Protein AF-A0A8S0VD12-F1 (afdb_monomer_lite)

Radius of gyration: 14.93 Å; chains: 1; bounding box: 36×29×42 Å

Sequence (128 aa):
MVEEIIVASEDTTTQIVRKLVGGTNNRQTISIVGIGGLGKTTIAKKIYNHSNVWNHFDKLSWCVVSQNYLKRKLLIDILSFVSDLKRDEISEMKNKELVEHLYRTLIGRRYLIVMDDLWDIHGWDDLK

InterPro domains:
  IPR002182 NB-ARC [PF00931] (10-127)
  IPR027417 P-loop containing nucleoside triphosphate hydrolase [G3DSA:3.40.50.300] (2-128)
  IPR027417 P-loop containing nucleoside triphosphate hydrolase [SSF52540] (4-127)

Foldseek 3Di:
DEAEDEQDDPVSLVVVLCCLQVDDPDDYHYHYDDDPPSCSVVSVVSNLPDPSNVVRFPFEFEAEADPPGDLLVRLLRRLCRQDPDDSVVSNPDDPVRSVVSNCVSPPPTGYYYHYHPDPDCVNVVVVD

Structure (mmCIF, N/CA/C/O backbone):
data_AF-A0A8S0VD12-F1
#
_entry.id   AF-A0A8S0VD12-F1
#
loop_
_atom_site.group_PDB
_atom_site.id
_atom_site.type_symbol
_atom_site.label_atom_id
_atom_site.label_alt_id
_atom_site.label_comp_id
_atom_site.label_asym_id
_atom_site.label_entity_id
_atom_site.label_seq_id
_atom_site.pdbx_PDB_ins_code
_atom_site.Cartn_x
_atom_site.Cartn_y
_atom_site.Cartn_z
_atom_site.occupancy
_atom_site.B_iso_or_equiv
_atom_site.auth_seq_id
_atom_site.auth_comp_id
_atom_site.auth_asym_id
_atom_site.auth_atom_id
_atom_site.pdbx_PDB_model_num
ATOM 1 N N . MET A 1 1 ? -4.368 -16.903 -6.283 1.00 48.62 1 MET A N 1
ATOM 2 C CA . MET A 1 1 ? -3.406 -17.191 -7.363 1.00 48.62 1 MET A CA 1
ATOM 3 C C . MET A 1 1 ? -2.465 -16.001 -7.436 1.00 48.62 1 MET A C 1
ATOM 5 O O . MET A 1 1 ? -2.968 -14.887 -7.507 1.00 48.62 1 MET A O 1
ATOM 9 N N . VAL A 1 2 ? -1.161 -16.215 -7.272 1.00 58.75 2 VAL A N 1
ATOM 10 C CA . VAL A 1 2 ? -0.143 -15.161 -7.416 1.00 58.75 2 VAL A CA 1
ATOM 11 C C . VAL A 1 2 ? 0.387 -15.271 -8.839 1.00 58.75 2 VAL A C 1
ATOM 13 O O . VAL A 1 2 ? 0.765 -16.366 -9.246 1.00 58.75 2 VAL A O 1
ATOM 16 N N . GLU A 1 3 ? 0.363 -14.180 -9.597 1.00 61.03 3 GLU A N 1
ATOM 17 C CA . GLU A 1 3 ? 0.995 -14.131 -10.917 1.00 61.03 3 GLU A CA 1
ATOM 18 C C . GLU A 1 3 ? 2.339 -13.411 -10.815 1.00 61.03 3 GLU A C 1
ATOM 20 O O . GLU A 1 3 ? 2.405 -12.272 -10.351 1.00 61.03 3 GLU A O 1
ATOM 25 N N . GLU A 1 4 ? 3.407 -14.071 -11.255 1.00 66.69 4 GLU A N 1
ATOM 26 C CA . GLU A 1 4 ? 4.746 -13.488 -11.321 1.00 66.69 4 GLU A CA 1
ATOM 27 C C . GLU A 1 4 ? 4.981 -12.850 -12.690 1.00 66.69 4 GLU A C 1
ATOM 29 O O . GLU A 1 4 ? 4.724 -13.457 -13.731 1.00 66.69 4 GLU A O 1
ATOM 34 N N . ILE A 1 5 ? 5.478 -11.614 -12.694 1.00 66.25 5 ILE A N 1
ATOM 35 C CA . ILE A 1 5 ? 5.828 -10.885 -13.911 1.00 66.25 5 ILE A CA 1
ATOM 36 C C . ILE A 1 5 ? 7.286 -10.445 -13.823 1.00 66.25 5 ILE A C 1
ATOM 38 O O . ILE A 1 5 ?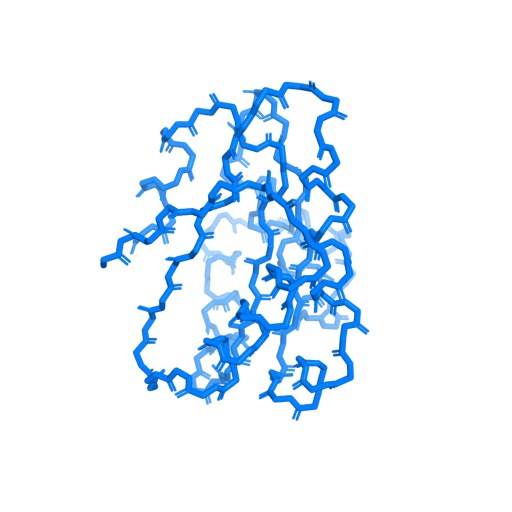 7.698 -9.754 -12.887 1.00 66.25 5 ILE A O 1
ATOM 42 N N . ILE A 1 6 ? 8.054 -10.835 -14.838 1.00 65.31 6 ILE A N 1
ATOM 43 C CA . ILE A 1 6 ? 9.456 -10.457 -15.008 1.00 65.31 6 ILE A CA 1
ATOM 44 C C . ILE A 1 6 ? 9.511 -9.126 -15.765 1.00 65.31 6 ILE A C 1
ATOM 46 O O . ILE A 1 6 ? 8.883 -8.955 -16.810 1.00 65.31 6 ILE A O 1
ATOM 50 N N . VAL A 1 7 ? 10.254 -8.165 -15.218 1.00 59.72 7 VAL A N 1
ATOM 51 C CA . VAL A 1 7 ? 10.410 -6.814 -15.777 1.00 59.72 7 VAL A CA 1
ATOM 52 C C . VAL A 1 7 ? 11.175 -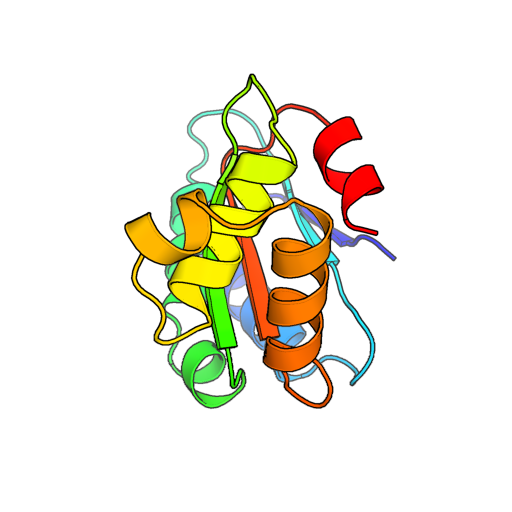6.857 -17.102 1.00 59.72 7 VAL A C 1
ATOM 54 O O . VAL A 1 7 ? 12.363 -7.171 -17.094 1.00 59.72 7 VAL A O 1
ATOM 57 N N . ALA A 1 8 ? 10.518 -6.519 -18.222 1.00 55.28 8 ALA A N 1
ATOM 58 C CA . ALA A 1 8 ? 11.166 -6.558 -19.539 1.00 55.28 8 ALA A CA 1
ATOM 59 C C . ALA A 1 8 ? 10.882 -5.384 -20.508 1.00 55.28 8 ALA A C 1
ATOM 61 O O . ALA A 1 8 ? 11.687 -5.202 -21.415 1.00 55.28 8 ALA A O 1
ATOM 62 N N . SER A 1 9 ? 9.818 -4.568 -20.387 1.00 60.22 9 SER A N 1
ATOM 63 C CA . SER A 1 9 ? 9.569 -3.459 -21.347 1.00 60.22 9 SER A CA 1
ATOM 64 C C . SER A 1 9 ? 8.460 -2.476 -20.910 1.00 60.22 9 SER A C 1
ATOM 66 O O . SER A 1 9 ? 7.721 -2.730 -19.960 1.00 60.22 9 SER A O 1
ATOM 68 N N . GLU A 1 10 ? 8.293 -1.361 -21.635 1.00 64.88 10 GLU A N 1
ATOM 69 C CA . GLU A 1 10 ? 7.123 -0.463 -21.572 1.00 64.88 10 GLU A CA 1
ATOM 70 C C . GLU A 1 10 ? 5.800 -1.211 -21.826 1.00 64.88 10 GLU A C 1
ATOM 72 O O . GLU A 1 10 ? 4.793 -0.947 -21.165 1.00 64.88 10 GLU A O 1
ATOM 77 N N . ASP A 1 11 ? 5.839 -2.243 -22.671 1.00 78.50 11 ASP A N 1
ATOM 78 C CA . ASP A 1 11 ? 4.726 -3.167 -22.916 1.00 78.50 11 ASP A CA 1
ATOM 79 C C . ASP A 1 11 ? 4.238 -3.867 -21.627 1.00 78.50 11 ASP A C 1
ATOM 81 O O . ASP A 1 11 ? 3.038 -4.046 -21.411 1.00 78.50 11 ASP A O 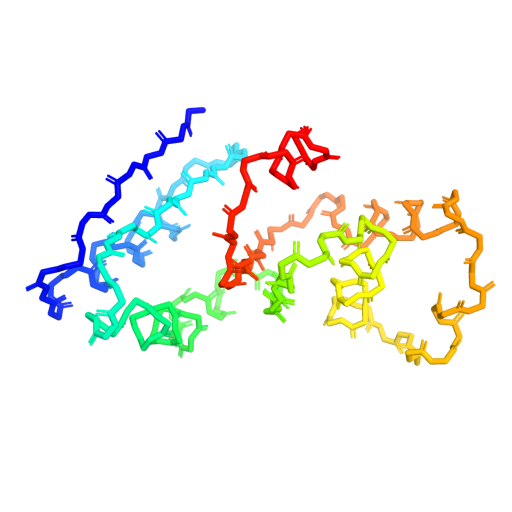1
ATOM 85 N N . THR A 1 12 ? 5.146 -4.145 -20.682 1.00 80.88 12 THR A N 1
ATOM 86 C CA . THR A 1 12 ? 4.818 -4.759 -19.385 1.00 80.88 12 THR A CA 1
ATOM 87 C C . THR A 1 12 ? 3.892 -3.871 -18.544 1.00 80.88 12 THR A C 1
ATOM 89 O O . THR A 1 12 ? 2.983 -4.378 -17.887 1.00 80.88 12 THR A O 1
ATOM 92 N N . THR A 1 13 ? 4.067 -2.544 -18.592 1.00 86.19 13 THR A N 1
ATOM 93 C CA . THR A 1 13 ? 3.211 -1.595 -17.850 1.00 86.19 13 THR A CA 1
ATOM 94 C C . THR A 1 13 ? 1.771 -1.685 -18.344 1.00 86.19 13 THR A C 1
ATOM 96 O O . THR A 1 13 ? 0.845 -1.856 -17.551 1.00 86.19 13 THR A O 1
ATOM 99 N N . THR A 1 14 ? 1.586 -1.633 -19.664 1.00 87.94 14 THR A N 1
ATOM 100 C CA . THR A 1 14 ? 0.268 -1.686 -20.305 1.00 87.94 14 THR A CA 1
ATOM 101 C C . THR A 1 14 ? -0.442 -3.006 -20.021 1.00 87.94 14 THR A C 1
ATOM 103 O O . THR A 1 14 ? -1.636 -3.012 -19.716 1.00 87.94 14 THR A O 1
ATOM 106 N N . GLN A 1 15 ? 0.281 -4.127 -20.071 1.00 88.56 15 GLN A N 1
ATOM 107 C CA . GLN A 1 15 ? -0.283 -5.436 -19.742 1.00 88.56 15 GLN A CA 1
ATOM 108 C C . GLN A 1 15 ? -0.758 -5.508 -18.285 1.00 88.56 15 GLN A C 1
ATOM 110 O O . GLN A 1 15 ? -1.872 -5.971 -18.033 1.00 88.56 15 GLN A O 1
ATOM 115 N N . ILE A 1 16 ? 0.037 -5.011 -17.330 1.00 90.38 16 ILE A N 1
ATOM 116 C CA . ILE A 1 16 ? -0.350 -5.016 -15.913 1.00 90.38 16 ILE A CA 1
ATOM 117 C C . ILE A 1 16 ? -1.560 -4.111 -15.674 1.00 90.38 16 ILE A C 1
ATOM 119 O O . ILE A 1 16 ? -2.506 -4.532 -15.014 1.00 90.38 16 ILE A O 1
ATOM 123 N N . VAL A 1 17 ? -1.587 -2.908 -16.255 1.00 92.69 17 VAL A N 1
ATOM 124 C CA . VAL A 1 17 ? -2.741 -2.000 -16.139 1.00 92.69 17 VAL A CA 1
ATOM 125 C C . VAL A 1 17 ? -4.009 -2.655 -16.688 1.00 92.69 17 VAL A C 1
ATOM 127 O O . VAL A 1 17 ? -5.046 -2.622 -16.030 1.00 92.69 17 VAL A O 1
ATOM 130 N N . ARG A 1 18 ? -3.934 -3.312 -17.853 1.00 91.12 18 ARG A N 1
ATOM 131 C CA . ARG A 1 18 ? -5.073 -4.051 -18.422 1.00 91.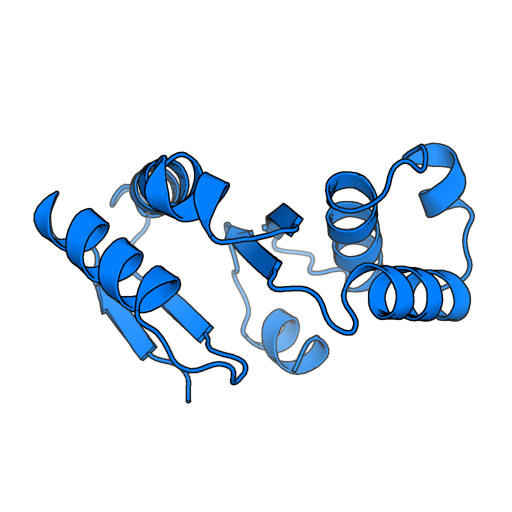12 18 ARG A CA 1
ATOM 132 C C . ARG A 1 18 ? -5.547 -5.174 -17.505 1.00 91.12 18 ARG A C 1
ATOM 134 O O . ARG A 1 18 ? -6.751 -5.336 -17.354 1.00 91.12 18 ARG A O 1
ATOM 141 N N . LYS A 1 19 ? -4.633 -5.915 -16.872 1.00 89.25 19 LYS A N 1
ATOM 142 C CA . LYS A 1 19 ? -4.990 -6.957 -15.896 1.00 89.25 19 LYS A CA 1
ATOM 143 C C . LYS A 1 19 ? -5.648 -6.377 -14.643 1.00 89.25 19 LYS A C 1
ATOM 145 O O . LYS A 1 19 ? -6.660 -6.905 -14.205 1.00 89.25 19 LYS A O 1
ATOM 150 N N . LEU A 1 20 ? -5.115 -5.284 -14.096 1.00 90.62 20 LEU A N 1
ATOM 151 C CA . LEU A 1 20 ? -5.659 -4.636 -12.898 1.00 90.62 20 LEU A CA 1
ATOM 152 C C . LEU A 1 20 ? -7.059 -4.053 -13.137 1.00 90.62 20 LEU A C 1
ATOM 154 O O . LEU A 1 20 ? -7.936 -4.179 -12.285 1.00 90.62 20 LEU A O 1
ATOM 158 N N . VAL A 1 21 ? -7.269 -3.421 -14.293 1.00 91.38 21 VAL A N 1
ATOM 159 C CA . VAL A 1 21 ? -8.529 -2.736 -14.622 1.00 91.38 21 VAL A CA 1
ATOM 160 C C . VAL A 1 21 ? -9.566 -3.697 -15.213 1.00 91.38 21 VAL A C 1
ATOM 162 O O . VAL A 1 21 ? -10.744 -3.616 -14.882 1.00 91.38 21 VAL A O 1
ATOM 165 N N . GLY A 1 22 ? -9.141 -4.645 -16.049 1.00 86.00 22 GLY A N 1
ATOM 166 C CA . GLY A 1 22 ? -10.008 -5.651 -16.674 1.00 86.00 22 GLY A CA 1
ATOM 167 C C . GLY A 1 22 ? -10.185 -6.939 -15.864 1.00 86.00 22 GLY A C 1
ATOM 168 O O . GLY A 1 22 ? -10.851 -7.862 -16.329 1.00 86.00 22 GLY A O 1
ATOM 169 N N . GLY A 1 23 ? -9.558 -7.036 -14.690 1.00 76.25 23 GLY A N 1
ATOM 170 C CA . GLY A 1 23 ? -9.581 -8.219 -13.836 1.00 76.25 23 GLY A CA 1
ATOM 171 C C . GLY A 1 23 ? -10.947 -8.511 -13.207 1.00 76.25 23 GLY A C 1
ATOM 172 O O . GLY A 1 23 ? -11.880 -7.710 -13.236 1.00 76.25 23 GLY A O 1
ATOM 173 N N . THR A 1 24 ? -11.061 -9.691 -12.595 1.00 77.25 24 THR A N 1
ATOM 174 C CA . THR A 1 24 ? -12.274 -10.126 -11.887 1.00 77.25 24 THR A CA 1
ATOM 175 C C . THR A 1 24 ? -12.547 -9.269 -10.646 1.00 77.25 24 THR A C 1
ATOM 177 O O . THR A 1 24 ? -11.632 -8.661 -10.100 1.00 77.25 24 THR A O 1
ATOM 180 N N . ASN A 1 25 ? -13.767 -9.318 -10.106 1.00 77.88 25 ASN A N 1
ATOM 181 C CA . ASN A 1 25 ? -14.098 -8.681 -8.819 1.00 77.88 25 ASN A CA 1
ATOM 182 C C . ASN A 1 25 ? -13.485 -9.385 -7.589 1.00 77.88 25 ASN A C 1
ATOM 184 O O . ASN A 1 25 ? -13.670 -8.929 -6.465 1.00 77.88 25 ASN A O 1
ATOM 188 N N . ASN A 1 26 ? -12.764 -10.491 -7.788 1.00 81.38 26 ASN A N 1
ATOM 189 C CA . ASN A 1 26 ? -12.083 -11.216 -6.720 1.00 81.38 26 ASN A CA 1
ATOM 190 C C . ASN A 1 26 ? -10.720 -10.588 -6.398 1.00 81.38 26 ASN A C 1
ATOM 192 O O . ASN A 1 26 ? -10.120 -9.908 -7.229 1.00 81.38 26 ASN A O 1
ATOM 196 N N . ARG A 1 27 ? -10.190 -10.878 -5.202 1.00 84.12 27 ARG A N 1
ATOM 197 C CA . ARG A 1 27 ? -8.841 -10.454 -4.801 1.00 84.12 27 ARG A CA 1
ATOM 198 C C . ARG A 1 27 ? -7.787 -11.045 -5.745 1.00 84.12 27 ARG A C 1
ATOM 200 O O . ARG A 1 27 ? -7.711 -12.264 -5.901 1.00 84.12 27 ARG A O 1
ATOM 207 N N . GLN A 1 28 ? -6.952 -10.186 -6.324 1.00 87.19 28 GLN A N 1
ATOM 208 C CA . GLN A 1 28 ? -5.852 -10.558 -7.219 1.00 87.19 28 GLN A CA 1
ATOM 209 C C . GLN A 1 28 ? -4.509 -10.071 -6.666 1.00 87.19 28 GLN A C 1
ATOM 211 O O . GLN A 1 28 ? -4.445 -9.084 -5.934 1.00 87.19 28 GLN A O 1
ATOM 216 N N . THR A 1 29 ? -3.431 -10.773 -7.015 1.00 87.12 29 THR A N 1
ATOM 217 C CA . THR A 1 29 ? -2.064 -10.432 -6.607 1.00 87.12 29 THR A CA 1
ATOM 218 C C . THR A 1 29 ? -1.132 -10.563 -7.797 1.00 87.12 29 THR A C 1
ATOM 220 O O . THR A 1 29 ? -1.106 -11.608 -8.447 1.00 87.12 29 THR A O 1
ATOM 223 N N . ILE A 1 30 ? -0.352 -9.511 -8.040 1.00 88.56 30 ILE A N 1
ATOM 224 C CA . ILE A 1 30 ? 0.668 -9.456 -9.083 1.00 88.56 30 ILE A CA 1
ATOM 225 C C . ILE A 1 30 ? 2.009 -9.181 -8.408 1.00 88.56 30 ILE A C 1
ATOM 227 O O . ILE A 1 30 ? 2.154 -8.174 -7.715 1.00 88.56 30 ILE A O 1
ATOM 231 N N . SER A 1 31 ? 2.978 -10.061 -8.632 1.00 88.00 31 SER A N 1
ATOM 232 C CA . SER A 1 31 ? 4.336 -9.930 -8.113 1.00 88.00 31 SER A CA 1
ATOM 233 C C . SER A 1 31 ? 5.270 -9.443 -9.216 1.00 88.00 31 SER A C 1
ATOM 235 O O . SER A 1 31 ? 5.371 -10.071 -10.270 1.00 88.00 31 SER A O 1
ATOM 237 N N . ILE A 1 32 ? 5.976 -8.337 -8.971 1.00 87.25 32 ILE A N 1
ATOM 238 C CA . ILE A 1 32 ? 7.017 -7.817 -9.868 1.00 87.25 32 ILE A CA 1
ATOM 239 C C . ILE A 1 32 ? 8.372 -8.239 -9.304 1.00 87.25 32 ILE A C 1
ATOM 241 O O . ILE A 1 32 ? 8.842 -7.679 -8.314 1.00 87.25 32 ILE A O 1
ATOM 245 N N . VAL A 1 33 ? 9.002 -9.226 -9.938 1.00 83.88 33 VAL A N 1
ATOM 246 C CA . VAL A 1 33 ? 10.238 -9.856 -9.451 1.00 83.88 33 VAL A CA 1
ATOM 247 C C . VAL A 1 33 ? 11.397 -9.636 -10.419 1.00 83.88 33 VAL A C 1
ATOM 249 O O . VAL A 1 33 ? 11.214 -9.443 -11.621 1.00 83.88 33 VAL A O 1
ATOM 252 N N . GLY A 1 34 ? 12.618 -9.619 -9.886 1.00 82.31 34 GLY A N 1
ATOM 253 C CA . GLY A 1 34 ? 13.830 -9.426 -10.678 1.00 82.31 34 GLY A CA 1
ATOM 254 C C . GLY A 1 34 ? 15.010 -8.928 -9.850 1.00 82.31 34 GLY A C 1
ATOM 255 O O . GLY A 1 34 ? 14.855 -8.494 -8.708 1.00 82.31 34 GLY A O 1
ATOM 256 N N . ILE A 1 35 ? 16.193 -8.943 -10.455 1.00 83.50 35 ILE A N 1
ATOM 257 C CA . ILE A 1 35 ? 17.454 -8.511 -9.841 1.00 83.50 35 ILE A CA 1
ATOM 258 C C . ILE A 1 35 ? 17.384 -7.024 -9.431 1.00 83.50 35 ILE A C 1
ATOM 260 O O . ILE A 1 35 ? 16.581 -6.234 -9.950 1.00 83.50 35 ILE A O 1
ATOM 264 N N . GLY A 1 36 ? 18.186 -6.637 -8.436 1.00 82.81 36 GLY A N 1
ATOM 265 C CA . GLY A 1 36 ? 18.388 -5.235 -8.066 1.00 82.81 36 GLY A CA 1
ATOM 266 C C . GLY A 1 36 ? 18.796 -4.381 -9.275 1.00 82.81 36 GLY A C 1
ATOM 267 O O . GLY A 1 36 ? 19.489 -4.851 -10.170 1.00 82.81 36 GLY A O 1
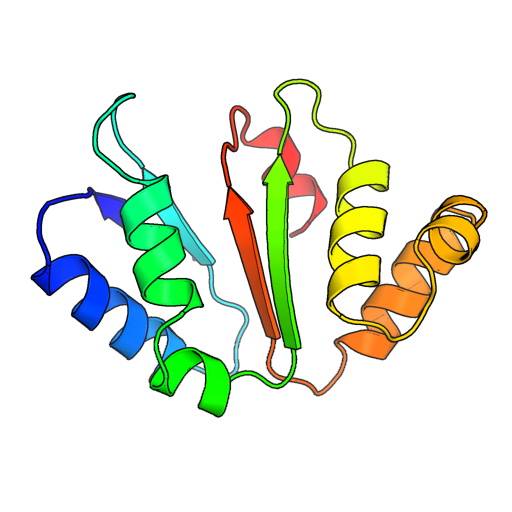ATOM 268 N N . GLY A 1 37 ? 18.324 -3.135 -9.335 1.00 82.56 37 GLY A N 1
ATOM 269 C CA . GLY A 1 37 ? 18.662 -2.207 -10.424 1.00 82.56 37 GLY A CA 1
ATOM 270 C C . GLY A 1 37 ? 17.835 -2.333 -11.713 1.00 82.56 37 GLY A C 1
ATOM 271 O O . GLY A 1 37 ? 17.914 -1.445 -12.550 1.00 82.56 37 GLY A O 1
ATOM 272 N N . LEU A 1 38 ? 16.964 -3.341 -11.861 1.00 84.69 38 LEU A N 1
ATOM 273 C CA . LEU A 1 38 ? 16.123 -3.518 -13.065 1.00 84.69 38 LEU A CA 1
ATOM 274 C C . LEU A 1 38 ? 14.927 -2.550 -13.187 1.00 84.69 38 LEU A C 1
ATOM 276 O O . LEU A 1 38 ? 14.089 -2.703 -14.069 1.00 84.69 38 LEU A O 1
ATOM 280 N N . GLY A 1 39 ? 14.789 -1.573 -12.288 1.00 87.06 39 GLY A N 1
ATOM 281 C CA . GLY A 1 39 ? 13.700 -0.592 -12.366 1.00 87.06 39 GLY A CA 1
ATOM 282 C C . GLY A 1 39 ? 12.310 -1.124 -11.982 1.00 87.06 39 GLY A C 1
ATOM 283 O O . GLY A 1 39 ? 11.308 -0.550 -12.400 1.00 87.06 39 GLY A O 1
ATOM 284 N N . LYS A 1 40 ? 12.218 -2.179 -11.159 1.00 90.12 40 LYS A N 1
ATOM 285 C CA . LYS A 1 40 ? 10.941 -2.734 -10.651 1.00 90.12 40 LYS A CA 1
ATOM 286 C C . LYS A 1 40 ? 10.046 -1.662 -10.022 1.00 90.12 40 LYS A C 1
ATOM 288 O O . LYS A 1 40 ? 8.916 -1.460 -10.457 1.00 90.12 40 LYS A O 1
ATOM 293 N N . THR A 1 41 ? 10.602 -0.909 -9.073 1.00 90.19 41 THR A N 1
ATOM 294 C CA . THR A 1 41 ? 9.941 0.232 -8.429 1.00 90.19 41 THR A CA 1
ATOM 295 C C . THR A 1 41 ? 9.522 1.292 -9.449 1.00 90.19 41 THR A C 1
ATOM 297 O O . THR A 1 41 ? 8.454 1.884 -9.324 1.00 90.19 41 THR A O 1
ATOM 300 N N . THR A 1 42 ? 10.312 1.513 -10.505 1.00 91.44 42 THR A N 1
ATOM 301 C CA . THR A 1 42 ? 9.968 2.451 -11.585 1.00 91.44 42 THR A CA 1
ATOM 302 C C . THR A 1 42 ? 8.727 1.996 -12.347 1.00 91.44 42 THR A C 1
ATOM 304 O O . THR A 1 42 ? 7.832 2.804 -12.585 1.00 91.44 42 THR A O 1
ATOM 307 N N . ILE A 1 43 ? 8.630 0.712 -12.699 1.00 91.06 43 ILE A N 1
ATOM 308 C CA . ILE A 1 43 ? 7.442 0.159 -13.366 1.00 91.06 43 ILE A CA 1
ATOM 309 C C . ILE A 1 43 ? 6.229 0.202 -12.442 1.00 91.06 43 ILE A C 1
ATOM 311 O O . ILE A 1 43 ? 5.173 0.675 -12.854 1.00 91.06 43 ILE A O 1
ATOM 315 N N . ALA A 1 44 ? 6.383 -0.206 -11.181 1.00 92.62 44 ALA A N 1
ATOM 316 C CA . ALA A 1 44 ? 5.308 -0.124 -10.199 1.00 92.62 44 ALA A CA 1
ATOM 317 C C . ALA A 1 44 ? 4.789 1.321 -10.055 1.00 92.62 44 ALA A C 1
ATOM 319 O O . ALA A 1 44 ? 3.579 1.536 -10.081 1.00 92.62 44 ALA A O 1
ATOM 320 N N . LYS A 1 45 ? 5.677 2.328 -10.025 1.00 94.06 45 LYS A N 1
ATOM 321 C CA . LYS A 1 45 ? 5.295 3.753 -10.005 1.00 94.06 45 LYS A CA 1
ATOM 322 C C . LYS A 1 45 ? 4.550 4.178 -11.270 1.00 94.06 45 LYS A C 1
ATOM 324 O O . LYS A 1 45 ? 3.580 4.924 -11.172 1.00 94.06 45 LYS A O 1
ATOM 329 N N . LYS A 1 46 ? 4.975 3.715 -12.452 1.00 93.50 46 LYS A N 1
ATOM 330 C CA . LYS A 1 46 ? 4.266 3.986 -13.716 1.00 93.50 46 LYS A CA 1
ATOM 331 C C . LYS A 1 46 ? 2.847 3.411 -13.701 1.00 93.50 46 LYS A C 1
ATOM 333 O O . LYS A 1 46 ? 1.922 4.100 -14.112 1.00 93.50 46 LYS A O 1
ATOM 338 N N . ILE A 1 47 ? 2.671 2.189 -13.196 1.00 94.00 47 ILE A N 1
ATOM 339 C CA . ILE A 1 47 ? 1.358 1.537 -13.060 1.00 94.00 47 ILE A CA 1
ATOM 340 C C . ILE A 1 47 ? 0.487 2.295 -12.057 1.00 94.00 47 ILE A C 1
ATOM 342 O O . ILE A 1 47 ? -0.645 2.644 -12.375 1.00 94.00 47 ILE A O 1
ATOM 346 N N . TYR A 1 48 ? 1.024 2.582 -10.869 1.00 94.50 48 TYR A N 1
ATOM 347 C CA . TYR A 1 48 ? 0.303 3.276 -9.802 1.00 94.50 48 TYR A CA 1
ATOM 348 C C . TYR A 1 48 ? -0.197 4.653 -10.244 1.00 94.50 48 TYR A C 1
ATOM 350 O O . TYR A 1 48 ? -1.316 5.027 -9.925 1.00 94.50 48 TYR A O 1
ATOM 358 N N . ASN A 1 49 ? 0.600 5.391 -11.021 1.00 94.69 49 ASN A N 1
ATOM 359 C CA . ASN A 1 49 ? 0.240 6.717 -11.531 1.00 94.69 49 ASN A CA 1
ATOM 360 C C . ASN A 1 49 ? -0.545 6.687 -12.852 1.00 94.69 49 ASN A C 1
ATOM 362 O O . ASN A 1 49 ? -0.831 7.741 -13.419 1.00 94.69 49 ASN A O 1
ATOM 366 N N . HIS A 1 50 ? -0.893 5.509 -13.374 1.00 95.31 50 HIS A N 1
ATOM 367 C CA . HIS A 1 50 ? -1.632 5.412 -14.625 1.00 95.31 50 HIS A CA 1
ATOM 368 C C . HIS A 1 50 ? -3.079 5.893 -14.430 1.00 95.31 50 HIS A C 1
ATOM 370 O O . HIS A 1 50 ? -3.770 5.449 -13.516 1.00 95.31 50 HIS A O 1
ATOM 376 N N . SER A 1 51 ? -3.582 6.742 -15.331 1.00 95.12 51 SER A N 1
ATOM 377 C CA . SER A 1 51 ? -4.934 7.325 -15.241 1.00 95.12 51 SER A CA 1
ATOM 378 C C . SER A 1 51 ? -6.037 6.270 -15.103 1.00 95.12 51 SER A C 1
ATOM 380 O O . SER A 1 51 ? -6.872 6.357 -14.213 1.00 95.12 51 SER A O 1
ATOM 382 N N . ASN A 1 52 ? -6.000 5.220 -15.929 1.00 95.25 52 ASN A N 1
ATOM 383 C CA . ASN A 1 52 ? -6.939 4.096 -15.826 1.00 95.25 52 ASN A CA 1
ATOM 384 C C . ASN A 1 52 ? -6.921 3.395 -14.459 1.00 95.25 52 ASN A C 1
ATOM 386 O O . ASN A 1 52 ? -7.948 2.874 -14.049 1.00 95.25 52 ASN A O 1
ATOM 390 N N . VAL A 1 53 ? -5.782 3.367 -13.760 1.00 95.44 53 VAL A N 1
ATOM 391 C CA . VAL A 1 53 ? -5.698 2.792 -12.411 1.00 95.44 53 VAL A CA 1
ATOM 392 C C . VAL A 1 53 ? -6.375 3.735 -11.416 1.00 95.44 53 VAL A C 1
ATOM 394 O O . VAL A 1 53 ? -7.281 3.313 -10.704 1.00 95.44 53 VAL A O 1
ATOM 397 N N . TRP A 1 54 ? -6.037 5.024 -11.436 1.00 94.75 54 TRP A N 1
ATOM 398 C CA . TRP A 1 54 ? -6.678 6.028 -10.575 1.00 94.75 54 TRP A CA 1
ATOM 399 C C . TRP A 1 54 ? -8.193 6.139 -10.769 1.00 94.75 54 TRP A C 1
ATOM 401 O O . TRP A 1 54 ? -8.917 6.332 -9.802 1.00 94.75 54 TRP A O 1
ATOM 411 N N . ASN A 1 55 ? -8.678 5.982 -12.000 1.00 95.25 55 ASN A N 1
ATOM 412 C CA . ASN A 1 55 ? -10.108 6.057 -12.305 1.00 95.25 55 ASN A CA 1
ATOM 413 C C . ASN A 1 55 ? -10.878 4.780 -11.941 1.00 95.25 55 ASN A C 1
ATOM 415 O O . ASN A 1 55 ? -12.104 4.809 -11.885 1.00 95.25 55 ASN A O 1
ATOM 419 N N . HIS A 1 56 ? -10.186 3.653 -11.760 1.00 94.50 56 HIS A N 1
ATOM 420 C CA . HIS A 1 56 ? -10.822 2.355 -11.524 1.00 94.50 56 HIS A CA 1
ATOM 421 C C . HIS A 1 56 ? -10.896 1.988 -10.044 1.00 94.50 56 HIS A C 1
ATOM 423 O O . HIS A 1 56 ? -11.847 1.332 -9.630 1.00 94.50 56 HIS A O 1
ATOM 429 N N . PHE A 1 57 ? -9.895 2.368 -9.248 1.00 93.75 57 PHE A N 1
ATOM 430 C CA . PHE A 1 57 ? -9.806 2.007 -7.833 1.00 93.75 57 PHE A CA 1
ATOM 431 C C . PHE A 1 57 ? -10.293 3.149 -6.930 1.00 93.75 57 PHE A C 1
ATOM 433 O O . PHE A 1 57 ? -9.813 4.272 -7.032 1.00 93.75 57 PHE A O 1
ATOM 440 N N . ASP A 1 58 ? -11.180 2.841 -5.981 1.00 94.00 58 ASP A N 1
ATOM 441 C CA . ASP A 1 58 ? -11.693 3.797 -4.989 1.00 94.00 58 ASP A CA 1
ATOM 442 C C . ASP A 1 58 ? -10.625 4.196 -3.962 1.00 94.00 58 ASP A C 1
ATOM 444 O O . ASP A 1 58 ? -10.676 5.275 -3.368 1.00 94.00 58 ASP A O 1
ATOM 448 N N . LYS A 1 59 ? -9.690 3.277 -3.684 1.00 93.94 59 LYS A N 1
ATOM 449 C CA . LYS A 1 59 ? -8.616 3.443 -2.701 1.00 93.94 59 LYS A CA 1
ATOM 450 C C . LYS A 1 59 ? -7.299 2.925 -3.260 1.00 93.94 59 LYS A C 1
ATOM 452 O O . LYS A 1 59 ? -7.220 1.792 -3.731 1.00 93.94 59 LYS A O 1
ATOM 457 N N . LEU A 1 60 ? -6.259 3.744 -3.167 1.00 93.25 60 LEU A N 1
ATOM 458 C CA . LEU A 1 60 ? -4.908 3.398 -3.586 1.00 93.25 60 LEU A CA 1
ATOM 459 C C . LEU A 1 60 ? -3.948 3.643 -2.423 1.00 93.25 60 LEU A C 1
ATOM 461 O O . LEU A 1 60 ? -4.059 4.648 -1.725 1.00 93.25 60 LEU A O 1
ATOM 465 N N . SER A 1 61 ? -3.014 2.721 -2.213 1.00 92.50 61 SER A N 1
ATOM 466 C CA . SER A 1 61 ? -1.968 2.858 -1.202 1.00 92.50 61 SER A CA 1
ATOM 467 C C . SER A 1 61 ? -0.631 2.395 -1.751 1.00 92.50 61 SER A C 1
ATOM 469 O O . SER A 1 61 ? -0.556 1.350 -2.400 1.00 92.50 61 SER A O 1
ATOM 471 N N . TRP A 1 62 ? 0.427 3.140 -1.440 1.00 92.06 62 TRP A N 1
ATOM 472 C CA . TRP A 1 62 ? 1.805 2.746 -1.710 1.00 92.06 62 TRP A CA 1
ATOM 473 C C . TRP A 1 62 ? 2.564 2.596 -0.397 1.00 92.06 62 TRP A C 1
ATOM 475 O O . TRP A 1 62 ? 2.767 3.565 0.330 1.00 92.06 62 TRP A O 1
ATOM 485 N N . CYS A 1 63 ? 3.028 1.386 -0.112 1.00 87.56 63 CYS A N 1
ATOM 486 C CA . CYS A 1 63 ? 3.740 1.058 1.113 1.00 87.56 63 CYS A CA 1
ATOM 487 C C . CYS A 1 63 ? 5.133 0.540 0.770 1.00 87.56 63 CYS A C 1
ATOM 489 O O . CYS A 1 63 ? 5.271 -0.356 -0.057 1.00 87.56 63 CYS A O 1
ATOM 491 N N . VAL A 1 64 ? 6.161 1.080 1.422 1.00 84.56 64 VAL A N 1
ATOM 492 C CA . VAL A 1 64 ? 7.530 0.561 1.313 1.00 84.56 64 VAL A CA 1
ATOM 493 C C . VAL A 1 64 ? 7.763 -0.389 2.478 1.00 84.56 64 VAL A C 1
ATOM 495 O O . VAL A 1 64 ? 7.682 0.010 3.642 1.00 84.56 64 VAL A O 1
ATOM 498 N N . VAL A 1 65 ? 8.036 -1.649 2.170 1.00 79.00 65 VAL A N 1
ATOM 499 C CA . VAL A 1 65 ? 8.262 -2.686 3.167 1.00 79.00 65 VAL A CA 1
ATOM 500 C C . VAL A 1 65 ? 9.748 -2.727 3.490 1.00 79.00 65 VAL A C 1
ATOM 502 O O . VAL A 1 65 ? 10.574 -3.067 2.662 1.00 79.00 65 VAL A O 1
ATOM 505 N N . SER A 1 66 ? 10.121 -2.349 4.711 1.00 69.38 66 SER A N 1
ATOM 506 C CA . SER A 1 66 ? 11.508 -2.507 5.155 1.00 69.38 66 SER A CA 1
ATOM 507 C C . SER A 1 66 ? 11.839 -3.978 5.416 1.00 69.38 66 SER A C 1
ATOM 509 O O . SER A 1 66 ? 10.966 -4.722 5.855 1.00 69.38 66 SER A O 1
ATOM 511 N N . GLN A 1 67 ? 13.115 -4.359 5.268 1.00 63.62 67 GLN A N 1
ATOM 512 C CA . GLN A 1 67 ? 13.644 -5.695 5.614 1.00 63.62 67 GLN A CA 1
ATOM 513 C C . GLN A 1 67 ? 13.193 -6.188 6.998 1.00 63.62 67 GLN A C 1
ATOM 515 O O . GLN A 1 67 ? 12.853 -7.354 7.170 1.00 63.62 67 GLN A O 1
ATOM 520 N N . ASN A 1 68 ? 13.106 -5.278 7.971 1.00 62.22 68 ASN A N 1
ATOM 521 C CA . ASN A 1 68 ? 12.413 -5.530 9.229 1.00 62.22 68 ASN A CA 1
ATOM 522 C C . ASN A 1 68 ? 10.905 -5.392 8.987 1.00 62.22 68 ASN A C 1
ATOM 524 O O . ASN A 1 68 ? 10.328 -4.326 9.235 1.00 62.22 68 ASN A O 1
ATOM 528 N N . TYR A 1 69 ? 10.284 -6.436 8.434 1.00 64.94 69 TYR A N 1
ATOM 529 C CA . TYR A 1 69 ? 8.841 -6.462 8.224 1.00 64.94 69 TYR A CA 1
ATOM 530 C C . TYR A 1 69 ? 8.132 -6.324 9.574 1.00 64.94 69 TYR A C 1
ATOM 532 O O . TYR A 1 69 ? 8.279 -7.153 10.469 1.00 64.94 69 TYR A O 1
ATOM 540 N N . LEU A 1 70 ? 7.348 -5.258 9.722 1.00 74.00 70 LEU A N 1
ATOM 541 C CA . LEU A 1 70 ? 6.514 -5.034 10.895 1.00 74.00 70 LEU A CA 1
ATOM 542 C C . LEU A 1 70 ? 5.071 -4.886 10.428 1.00 74.00 70 LEU A C 1
ATOM 544 O O . LEU A 1 70 ? 4.669 -3.810 9.986 1.00 74.00 70 LEU A O 1
ATOM 548 N N . LYS A 1 71 ? 4.278 -5.954 10.580 1.00 78.75 71 LYS A N 1
ATOM 549 C CA . LYS A 1 71 ? 2.841 -5.998 10.249 1.00 78.75 71 LYS A CA 1
ATOM 550 C C . LYS A 1 71 ? 2.091 -4.748 10.716 1.00 78.75 71 LYS A C 1
ATOM 552 O O . LYS A 1 71 ? 1.332 -4.155 9.959 1.00 78.75 71 LYS A O 1
ATOM 557 N N . ARG A 1 72 ? 2.358 -4.294 11.947 1.00 85.62 72 ARG A N 1
ATOM 558 C CA . ARG A 1 72 ? 1.763 -3.066 12.501 1.00 85.62 72 ARG A CA 1
ATOM 559 C C . ARG A 1 72 ? 2.107 -1.827 11.673 1.00 85.62 72 ARG A C 1
ATOM 561 O O . ARG A 1 72 ? 1.213 -1.046 11.379 1.00 85.62 72 ARG A O 1
ATOM 568 N N . LYS A 1 73 ? 3.375 -1.648 11.298 1.00 84.50 73 LYS A N 1
ATOM 569 C CA . LYS A 1 73 ? 3.811 -0.503 10.491 1.00 84.50 73 LYS A CA 1
ATOM 570 C C . LYS A 1 73 ? 3.111 -0.501 9.136 1.00 84.50 73 LYS A C 1
ATOM 572 O O . LYS A 1 73 ? 2.618 0.537 8.724 1.00 84.50 73 LYS A O 1
ATOM 577 N N . LEU A 1 74 ? 2.987 -1.667 8.504 1.00 85.56 74 LEU A N 1
ATOM 578 C CA . LEU A 1 74 ? 2.273 -1.785 7.239 1.00 85.56 74 LEU A CA 1
ATOM 579 C C . LEU A 1 74 ? 0.782 -1.444 7.377 1.00 85.56 74 LEU A C 1
ATOM 581 O O . LEU A 1 74 ? 0.255 -0.708 6.553 1.00 85.56 74 LEU A O 1
ATOM 585 N N . LEU A 1 75 ? 0.110 -1.923 8.429 1.00 88.12 75 LEU A N 1
ATOM 586 C CA . LEU A 1 75 ? -1.286 -1.559 8.699 1.00 88.12 75 LEU A CA 1
ATOM 587 C C . LEU A 1 75 ? -1.456 -0.044 8.889 1.00 88.12 75 LEU A C 1
ATOM 589 O O . LEU A 1 75 ? -2.402 0.525 8.351 1.00 88.12 75 LEU A O 1
ATOM 593 N N . ILE A 1 76 ? -0.534 0.600 9.613 1.00 89.75 76 ILE A N 1
ATOM 594 C CA . ILE A 1 76 ? -0.515 2.058 9.798 1.00 89.75 76 ILE A CA 1
ATOM 595 C C . ILE A 1 76 ? -0.308 2.761 8.454 1.00 89.75 76 ILE A C 1
ATOM 597 O O . ILE A 1 76 ? -1.067 3.669 8.125 1.00 89.75 76 ILE A O 1
ATOM 601 N N . ASP A 1 77 ? 0.685 2.337 7.671 1.00 88.31 77 ASP A N 1
ATOM 602 C CA . ASP A 1 77 ? 1.016 2.967 6.395 1.00 88.31 77 ASP A CA 1
ATOM 603 C C . ASP A 1 77 ? -0.154 2.837 5.404 1.00 88.31 77 ASP A C 1
ATOM 605 O O . ASP A 1 77 ? -0.566 3.843 4.830 1.00 88.31 77 ASP A O 1
ATOM 609 N N . ILE A 1 78 ? -0.775 1.655 5.283 1.00 90.38 78 ILE A N 1
ATOM 610 C CA . ILE A 1 78 ? -1.967 1.469 4.441 1.00 90.38 78 ILE A CA 1
ATOM 611 C C . ILE A 1 78 ? -3.105 2.365 4.928 1.00 90.38 78 ILE A C 1
ATOM 613 O O . ILE A 1 78 ? -3.652 3.139 4.143 1.00 90.38 78 ILE A O 1
ATOM 617 N N . LEU A 1 79 ? -3.467 2.284 6.215 1.00 90.88 79 LEU A N 1
ATOM 618 C CA . LEU A 1 79 ? -4.598 3.037 6.756 1.00 90.88 79 LEU A CA 1
ATOM 619 C C . LEU A 1 79 ? -4.394 4.551 6.605 1.00 90.88 79 LEU A C 1
ATOM 621 O O . LEU A 1 79 ? -5.348 5.255 6.286 1.00 90.88 79 LEU A O 1
ATOM 625 N N . SER A 1 80 ? -3.159 5.038 6.746 1.00 90.06 80 SER A N 1
ATOM 626 C CA . SER A 1 80 ? -2.818 6.454 6.561 1.00 90.06 80 SER A CA 1
ATOM 627 C C . SER A 1 80 ? -2.974 6.944 5.121 1.00 90.06 80 SER A C 1
ATOM 629 O O . SER A 1 80 ? -3.225 8.123 4.907 1.00 90.06 80 SER A O 1
ATOM 631 N N . PHE A 1 81 ? -2.859 6.048 4.136 1.00 87.50 81 PHE A N 1
ATOM 632 C CA . PHE A 1 81 ? -3.086 6.371 2.727 1.00 87.50 81 PHE A CA 1
ATOM 633 C C . PHE A 1 81 ? -4.561 6.285 2.330 1.00 87.50 81 PHE A C 1
ATOM 635 O O . PHE A 1 81 ? -5.016 7.044 1.477 1.00 87.50 81 PHE A O 1
ATOM 642 N N . VAL A 1 82 ? -5.312 5.340 2.907 1.00 87.88 82 VAL A N 1
ATOM 643 C CA . VAL A 1 82 ? -6.690 5.059 2.469 1.00 87.88 82 VAL A CA 1
ATOM 644 C C . VAL A 1 82 ? -7.770 5.764 3.295 1.00 87.88 82 VAL A C 1
ATOM 646 O O . VAL A 1 82 ? -8.924 5.814 2.854 1.00 87.88 82 VAL A O 1
ATOM 649 N N . SER A 1 83 ? -7.434 6.298 4.470 1.00 88.31 83 SER A N 1
ATOM 650 C CA . SER A 1 83 ? -8.359 7.018 5.356 1.00 88.31 83 SER A CA 1
ATOM 651 C C . SER A 1 83 ? -7.982 8.492 5.503 1.00 88.31 83 SER A C 1
ATOM 653 O O . SER A 1 83 ? -6.851 8.876 5.234 1.00 88.31 83 SER A O 1
ATOM 655 N N . ASP A 1 84 ? -8.930 9.302 5.974 1.00 87.31 84 ASP A N 1
ATOM 656 C CA . ASP A 1 84 ? -8.721 10.732 6.248 1.00 87.31 84 ASP A CA 1
ATOM 657 C C . ASP A 1 84 ? -8.121 10.989 7.647 1.00 87.31 84 ASP A C 1
ATOM 659 O O . ASP A 1 84 ? -8.061 12.129 8.109 1.00 87.31 84 ASP A O 1
ATOM 663 N N . LEU A 1 85 ? -7.710 9.927 8.350 1.00 88.62 85 LEU A N 1
ATOM 664 C CA . LEU A 1 85 ? -7.137 10.007 9.691 1.00 88.62 85 LEU A CA 1
ATOM 665 C C . LEU A 1 85 ? -5.684 10.477 9.636 1.00 88.62 85 LEU A C 1
ATOM 667 O O . LEU A 1 85 ? -4.915 10.094 8.749 1.00 88.62 85 LEU A O 1
ATOM 671 N N . LYS A 1 86 ? -5.268 11.257 10.635 1.00 89.81 86 LYS A N 1
ATOM 672 C CA . LYS A 1 86 ? -3.865 11.652 10.755 1.00 89.81 86 LYS A CA 1
ATOM 673 C C . LYS A 1 86 ? -3.028 10.455 11.180 1.00 89.81 86 LYS A C 1
ATOM 675 O O . LYS A 1 86 ? -3.434 9.631 11.996 1.00 89.81 86 LYS A O 1
ATOM 680 N N . ARG A 1 87 ? -1.798 10.396 10.673 1.00 89.06 87 ARG A N 1
ATOM 681 C CA . ARG A 1 87 ? -0.865 9.309 10.990 1.00 89.06 87 ARG A CA 1
ATOM 682 C C . ARG A 1 87 ? -0.594 9.173 12.491 1.00 89.06 87 ARG A C 1
ATOM 684 O O . ARG A 1 87 ? -0.430 8.049 12.961 1.00 89.06 87 ARG A O 1
ATOM 691 N N . ASP A 1 88 ? -0.580 10.280 13.225 1.00 90.25 88 ASP A N 1
ATOM 692 C CA . ASP A 1 88 ? -0.384 10.275 14.679 1.00 90.25 88 ASP A CA 1
ATOM 693 C C . ASP A 1 88 ? -1.562 9.592 15.391 1.00 90.25 88 ASP A C 1
ATOM 695 O O . ASP A 1 88 ? -1.345 8.689 16.192 1.00 90.25 88 ASP A O 1
ATOM 699 N N . GLU A 1 89 ? -2.801 9.904 14.991 1.00 91.25 89 GLU A N 1
ATOM 700 C CA . GLU A 1 89 ? -4.020 9.265 15.517 1.00 91.25 89 GLU A CA 1
ATOM 701 C C . GLU A 1 89 ? -4.017 7.755 15.236 1.00 91.25 89 GLU A C 1
ATOM 703 O O . GLU A 1 89 ? -4.299 6.940 16.111 1.00 91.25 89 GLU A O 1
ATOM 708 N N . ILE A 1 90 ? -3.631 7.363 14.018 1.00 91.75 90 ILE A N 1
ATOM 709 C CA . ILE A 1 90 ? -3.506 5.953 13.624 1.00 91.75 90 ILE A CA 1
ATOM 710 C C . ILE A 1 90 ? -2.416 5.247 14.448 1.00 91.75 90 ILE A C 1
ATOM 712 O O . ILE A 1 90 ? -2.559 4.082 14.819 1.00 91.75 90 ILE A O 1
ATOM 716 N N . SER A 1 91 ? -1.312 5.934 14.745 1.00 90.50 91 SER A N 1
ATOM 717 C CA . SER A 1 91 ? -0.172 5.352 15.461 1.00 90.50 91 SER A CA 1
ATOM 718 C C . SER A 1 91 ? -0.493 5.023 16.920 1.00 90.50 91 SER A C 1
ATOM 720 O O . SER A 1 91 ? 0.109 4.098 17.473 1.00 90.50 91 SER A O 1
ATOM 722 N N . GLU A 1 92 ? -1.458 5.723 17.515 1.00 93.12 92 GLU A N 1
ATOM 723 C CA . GLU A 1 92 ? -1.961 5.479 18.871 1.00 93.12 92 GLU A CA 1
ATOM 724 C C . GLU A 1 92 ? -2.964 4.314 18.942 1.00 93.12 92 GLU A C 1
ATOM 726 O O . GLU A 1 92 ? -3.146 3.719 20.007 1.00 93.12 92 GLU A O 1
ATOM 731 N N . MET A 1 93 ? -3.561 3.914 17.812 1.00 93.06 93 MET A N 1
ATOM 732 C CA . MET A 1 93 ? -4.542 2.825 17.766 1.00 93.06 93 MET A CA 1
ATOM 733 C C . MET A 1 93 ? -3.943 1.478 18.172 1.00 93.06 93 MET A C 1
ATOM 735 O O . MET A 1 93 ? -2.833 1.086 17.779 1.00 93.06 93 MET A O 1
ATOM 739 N N . LYS A 1 94 ? -4.727 0.680 18.896 1.00 92.56 94 LYS A N 1
ATOM 740 C CA . LYS A 1 94 ? -4.396 -0.723 19.166 1.00 92.56 94 LYS A CA 1
ATOM 741 C C . LYS A 1 94 ? -4.475 -1.538 17.876 1.00 92.56 94 LYS A C 1
ATOM 743 O O . LYS A 1 94 ? -5.204 -1.209 16.948 1.00 92.56 94 LYS A O 1
ATOM 748 N N . ASN A 1 95 ? -3.774 -2.673 17.825 1.00 88.75 95 ASN A N 1
ATOM 749 C CA . ASN A 1 95 ? -3.766 -3.531 16.628 1.00 88.75 95 ASN A CA 1
ATOM 750 C C . ASN A 1 95 ? -5.176 -3.949 16.172 1.00 88.75 95 ASN A C 1
ATOM 752 O O . ASN A 1 95 ? -5.438 -4.000 14.976 1.00 88.75 95 ASN A O 1
ATOM 756 N N . LYS A 1 96 ? -6.091 -4.221 17.111 1.00 90.25 96 LYS A N 1
ATOM 757 C CA . LYS A 1 96 ? -7.480 -4.573 16.786 1.00 90.25 96 LYS A CA 1
ATOM 758 C C . LYS A 1 96 ? -8.222 -3.416 16.108 1.00 90.25 96 LYS A C 1
ATOM 760 O O . LYS A 1 96 ? -8.928 -3.647 15.134 1.00 90.25 96 LYS A O 1
ATOM 765 N N . GLU A 1 97 ? -8.022 -2.196 16.598 1.00 93.19 97 GLU A N 1
ATOM 766 C CA . GLU A 1 97 ? -8.624 -0.978 16.044 1.00 93.19 97 GLU A CA 1
ATOM 767 C C . GLU A 1 97 ? -8.072 -0.695 14.645 1.00 93.19 97 GLU A C 1
ATOM 769 O O . GLU A 1 97 ? -8.853 -0.447 13.734 1.00 93.19 97 GLU A O 1
ATOM 774 N N . LEU A 1 98 ? -6.756 -0.845 14.439 1.00 91.88 98 LEU A N 1
ATOM 775 C CA . LEU A 1 98 ? -6.132 -0.723 13.115 1.00 91.88 98 LEU A CA 1
ATOM 776 C C . LEU A 1 98 ? -6.779 -1.661 12.090 1.00 91.88 98 LEU A C 1
ATOM 778 O O . LEU A 1 98 ? -7.149 -1.232 10.999 1.00 91.88 98 LEU A O 1
ATOM 782 N N . VAL A 1 99 ? -6.929 -2.940 12.445 1.00 90.50 99 VAL A N 1
ATOM 783 C CA . VAL A 1 99 ? -7.530 -3.946 11.558 1.00 90.50 99 VAL A CA 1
ATOM 784 C C . VAL A 1 99 ? -9.002 -3.633 11.293 1.00 90.50 99 VAL A C 1
ATOM 786 O O . VAL A 1 99 ? -9.442 -3.722 10.149 1.00 90.50 99 VAL A O 1
ATOM 789 N N . GLU A 1 100 ? -9.762 -3.237 12.314 1.00 93.81 100 GLU A N 1
ATOM 790 C CA . GLU A 1 100 ? -11.176 -2.892 12.158 1.00 93.81 100 GLU A CA 1
ATOM 791 C C . GLU A 1 100 ? -11.373 -1.651 11.276 1.00 93.81 100 GLU A C 1
ATOM 793 O O . GLU A 1 100 ? -12.197 -1.672 10.358 1.00 93.81 100 GLU A O 1
ATOM 798 N N . HIS A 1 101 ? -10.601 -0.588 11.507 1.00 93.50 101 HIS A N 1
ATOM 799 C CA . HIS A 1 101 ? -10.645 0.622 10.690 1.00 93.50 101 HIS A CA 1
ATOM 800 C C . HIS A 1 101 ? -10.247 0.338 9.248 1.00 93.50 101 HIS A C 1
ATOM 802 O O . HIS A 1 101 ? -10.927 0.794 8.324 1.00 93.50 101 HIS A O 1
ATOM 808 N N . LEU A 1 102 ? -9.189 -0.445 9.038 1.00 92.50 102 LEU A N 1
ATOM 809 C CA . LEU A 1 102 ? -8.764 -0.830 7.700 1.00 92.50 102 LEU A CA 1
ATOM 810 C C . LEU A 1 102 ? -9.846 -1.653 6.994 1.00 92.50 102 LEU A C 1
ATOM 812 O O . LEU A 1 102 ? -10.216 -1.330 5.868 1.00 92.50 102 LEU A O 1
ATOM 816 N N . TYR A 1 103 ? -10.423 -2.649 7.671 1.00 92.38 103 TYR A N 1
ATOM 817 C CA . TYR A 1 103 ? -11.523 -3.444 7.130 1.00 92.38 103 TYR A CA 1
ATOM 818 C C . TYR A 1 103 ? -12.709 -2.563 6.727 1.00 92.38 103 TYR A C 1
ATOM 820 O O . TYR A 1 103 ? -13.153 -2.622 5.584 1.00 92.38 103 TYR A O 1
ATOM 828 N N . ARG A 1 104 ? -13.179 -1.682 7.619 1.00 93.75 104 ARG A N 1
ATOM 829 C CA . ARG A 1 104 ? -14.281 -0.747 7.330 1.00 93.75 104 ARG A CA 1
ATOM 830 C C . ARG A 1 104 ? -13.952 0.220 6.192 1.00 93.75 104 ARG A C 1
ATOM 832 O O . ARG A 1 104 ? -14.849 0.642 5.469 1.00 93.75 104 ARG A O 1
ATOM 839 N N . THR A 1 105 ? -12.679 0.568 6.023 1.00 92.44 105 THR A N 1
ATOM 840 C CA . THR A 1 105 ? -12.228 1.459 4.948 1.00 92.44 105 THR A CA 1
ATOM 841 C C . THR A 1 105 ? -12.193 0.760 3.590 1.00 92.44 105 THR A C 1
ATOM 843 O O . THR A 1 105 ? -12.353 1.434 2.575 1.00 92.44 105 THR A O 1
ATOM 846 N N . LEU A 1 106 ? -12.002 -0.560 3.548 1.00 92.12 106 LEU A N 1
ATOM 847 C CA . LEU A 1 106 ? -11.840 -1.319 2.303 1.00 92.12 106 LEU A CA 1
ATOM 848 C C . LEU A 1 106 ? -13.072 -2.147 1.912 1.00 92.12 106 LEU A C 1
ATOM 850 O O . LEU A 1 106 ? -13.249 -2.452 0.734 1.00 92.12 106 LEU A O 1
ATOM 854 N N . ILE A 1 107 ? -13.925 -2.519 2.870 1.00 92.06 107 ILE A N 1
ATOM 855 C CA . ILE A 1 107 ? -15.090 -3.372 2.620 1.00 92.06 107 ILE A CA 1
ATOM 856 C C . ILE A 1 107 ? -16.030 -2.731 1.591 1.00 92.06 107 ILE A C 1
ATOM 858 O O . ILE A 1 107 ? -16.394 -1.560 1.692 1.00 92.06 107 ILE A O 1
ATOM 862 N N . GLY A 1 108 ? -16.404 -3.508 0.572 1.00 90.94 108 GLY A N 1
ATOM 863 C CA . GLY A 1 108 ? -17.278 -3.057 -0.515 1.00 90.94 108 GLY A CA 1
ATOM 864 C C . GLY A 1 108 ? -16.645 -2.062 -1.495 1.00 90.94 108 GLY A C 1
ATOM 865 O O . GLY A 1 108 ? -17.348 -1.584 -2.380 1.00 90.94 108 GLY A O 1
ATOM 866 N N . ARG A 1 109 ? -15.348 -1.754 -1.363 1.00 92.19 109 ARG A N 1
ATOM 867 C CA . ARG A 1 109 ? -14.615 -0.840 -2.249 1.00 92.19 109 ARG A CA 1
ATOM 868 C C . ARG A 1 109 ? -13.599 -1.595 -3.088 1.00 92.19 109 ARG A C 1
ATOM 870 O O . ARG A 1 109 ? -13.048 -2.611 -2.661 1.00 92.19 109 ARG A O 1
ATOM 877 N N . ARG A 1 110 ? -13.301 -1.074 -4.273 1.00 93.12 110 ARG A N 1
ATOM 878 C CA . ARG A 1 110 ? -12.200 -1.563 -5.094 1.00 93.12 110 ARG A CA 1
ATOM 879 C C . ARG A 1 110 ? -10.913 -0.869 -4.662 1.00 93.12 110 ARG A C 1
ATOM 881 O O . ARG A 1 110 ? -10.806 0.349 -4.750 1.00 93.12 110 ARG A O 1
ATOM 888 N N . TYR A 1 111 ? -9.922 -1.635 -4.217 1.00 93.62 111 TYR A N 1
ATOM 889 C CA . TYR A 1 111 ? -8.667 -1.080 -3.711 1.00 93.62 111 TYR A CA 1
ATOM 890 C C . TYR A 1 111 ? -7.428 -1.684 -4.375 1.00 93.62 111 TYR A C 1
ATOM 892 O O . TYR A 1 111 ? -7.410 -2.862 -4.732 1.00 93.62 111 TYR A O 1
ATOM 900 N N . LEU A 1 112 ? -6.387 -0.862 -4.516 1.00 94.19 112 LEU A N 1
ATOM 901 C CA . LEU A 1 112 ? -5.051 -1.262 -4.947 1.00 94.19 112 LEU A CA 1
ATOM 902 C C . LEU A 1 112 ? -4.046 -0.925 -3.845 1.00 94.19 112 LEU A C 1
ATOM 904 O O . LEU A 1 112 ? -3.917 0.227 -3.440 1.00 94.19 112 LEU A O 1
ATOM 908 N N . ILE A 1 113 ? -3.306 -1.928 -3.381 1.00 92.56 113 ILE A N 1
ATOM 909 C CA . ILE A 1 113 ? -2.230 -1.754 -2.402 1.00 92.56 113 ILE A CA 1
ATOM 910 C C . ILE A 1 113 ? -0.934 -2.213 -3.062 1.00 92.56 113 ILE A C 1
ATOM 912 O O . ILE A 1 113 ? -0.805 -3.381 -3.427 1.00 92.56 113 ILE A O 1
ATOM 916 N N . VAL A 1 114 ? 0.017 -1.296 -3.221 1.00 92.12 114 VAL A N 1
ATOM 917 C CA . VAL A 1 114 ? 1.368 -1.596 -3.698 1.00 92.12 114 VAL A CA 1
ATOM 918 C C . VAL A 1 114 ? 2.281 -1.778 -2.495 1.00 92.12 114 VAL A C 1
ATOM 920 O O . VAL A 1 114 ? 2.395 -0.881 -1.663 1.00 92.12 114 VAL A O 1
ATOM 923 N N . MET A 1 115 ? 2.933 -2.935 -2.416 1.00 89.94 115 MET A N 1
ATOM 924 C CA . MET A 1 115 ? 3.948 -3.249 -1.412 1.00 89.94 115 MET A CA 1
ATOM 925 C C . MET A 1 115 ? 5.309 -3.294 -2.110 1.00 89.94 115 MET A C 1
ATOM 927 O O . MET A 1 115 ? 5.632 -4.265 -2.791 1.00 89.94 115 MET A O 1
ATOM 931 N N . ASP A 1 116 ? 6.062 -2.206 -2.006 1.00 88.62 116 ASP A N 1
ATOM 932 C CA . ASP A 1 116 ? 7.381 -2.047 -2.617 1.00 88.62 116 ASP A CA 1
ATOM 933 C C . ASP A 1 116 ? 8.480 -2.570 -1.688 1.00 88.62 116 ASP A C 1
ATOM 935 O O . ASP A 1 116 ? 8.339 -2.524 -0.467 1.00 88.62 116 ASP A O 1
ATOM 939 N N . ASP A 1 117 ? 9.578 -3.036 -2.279 1.00 84.38 117 ASP A N 1
ATOM 940 C CA . ASP A 1 117 ? 10.764 -3.543 -1.576 1.00 84.38 117 ASP A CA 1
ATOM 941 C C . ASP A 1 117 ? 10.494 -4.711 -0.597 1.00 84.38 117 ASP A C 1
ATOM 943 O O . ASP A 1 117 ? 11.056 -4.787 0.485 1.00 84.38 117 ASP A O 1
ATOM 947 N N . LEU A 1 118 ? 9.625 -5.660 -0.962 1.00 79.56 118 LEU A N 1
ATOM 948 C CA . LEU A 1 118 ? 9.404 -6.884 -0.178 1.00 79.56 118 LEU A CA 1
ATOM 949 C C . LEU A 1 118 ? 10.616 -7.834 -0.254 1.00 79.56 118 LEU A C 1
ATOM 951 O O . LEU A 1 118 ? 10.904 -8.390 -1.313 1.00 79.56 118 LEU A O 1
ATOM 955 N N . TRP A 1 119 ? 11.287 -8.057 0.882 1.00 70.19 119 TRP A N 1
ATOM 956 C CA . TRP A 1 119 ? 12.463 -8.940 0.990 1.00 70.19 119 TRP A CA 1
ATOM 957 C C . TRP A 1 119 ? 12.143 -10.372 1.436 1.00 70.19 119 TRP A C 1
ATOM 959 O O . TRP A 1 119 ? 12.948 -11.270 1.205 1.00 70.19 119 TRP A O 1
ATOM 969 N N . ASP A 1 120 ? 10.988 -10.593 2.068 1.00 66.19 120 ASP A N 1
ATOM 970 C CA . ASP A 1 120 ? 10.612 -11.878 2.660 1.00 66.19 120 ASP A CA 1
ATOM 971 C C . ASP A 1 120 ? 9.125 -12.188 2.417 1.00 66.19 120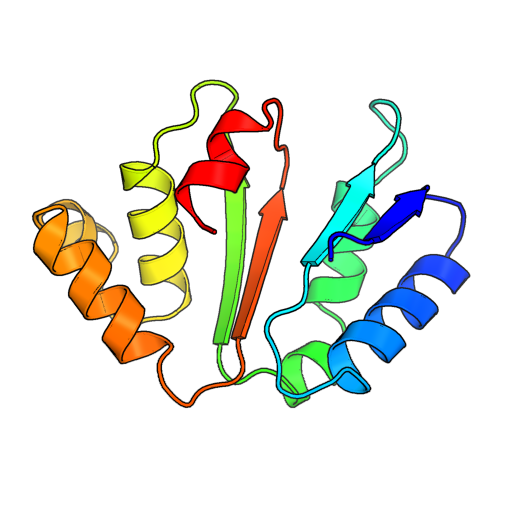 ASP A C 1
ATOM 973 O O . ASP A 1 120 ? 8.250 -11.333 2.594 1.00 66.19 120 ASP A O 1
ATOM 977 N N . ILE A 1 121 ? 8.839 -13.432 2.024 1.00 59.22 121 ILE A N 1
ATOM 978 C CA . ILE A 1 121 ? 7.487 -13.959 1.804 1.00 59.22 121 ILE A CA 1
ATOM 979 C C . ILE A 1 121 ? 6.666 -14.018 3.097 1.00 59.22 121 ILE A C 1
ATOM 981 O O . ILE A 1 121 ? 5.437 -13.976 3.034 1.00 59.22 121 ILE A O 1
ATOM 985 N N . HIS A 1 122 ? 7.316 -14.045 4.267 1.00 56.66 122 HIS A N 1
ATOM 986 C CA . HIS A 1 122 ? 6.624 -14.036 5.557 1.00 56.66 122 HIS A CA 1
ATOM 987 C C . HIS A 1 122 ? 5.758 -12.780 5.754 1.00 56.66 122 HIS A C 1
ATOM 989 O O . HIS A 1 122 ? 4.691 -12.860 6.361 1.00 56.66 122 HIS A O 1
ATOM 995 N N . GLY A 1 123 ? 6.142 -11.641 5.163 1.00 54.66 123 GLY A N 1
ATOM 996 C CA . GLY A 1 123 ? 5.319 -10.430 5.190 1.00 54.66 123 GLY A CA 1
ATOM 997 C C . GLY A 1 123 ? 4.047 -10.508 4.340 1.00 54.66 123 GLY A C 1
ATOM 998 O O . GLY A 1 123 ? 3.076 -9.803 4.606 1.00 54.66 123 GLY A O 1
ATOM 999 N N . TRP A 1 124 ? 4.023 -11.387 3.337 1.00 57.53 124 TRP A N 1
ATOM 1000 C CA . TRP A 1 124 ? 2.887 -11.569 2.434 1.00 57.53 124 TRP A CA 1
ATOM 1001 C C . TRP A 1 124 ? 1.817 -12.509 3.006 1.00 57.53 124 TRP A C 1
ATOM 1003 O O . TRP A 1 124 ? 0.622 -12.241 2.867 1.00 57.53 124 TRP A O 1
ATOM 1013 N N . ASP A 1 125 ? 2.222 -13.586 3.683 1.00 61.22 125 ASP A N 1
ATOM 1014 C CA . ASP A 1 125 ? 1.276 -14.555 4.259 1.00 61.22 125 ASP A CA 1
ATOM 1015 C C . ASP A 1 125 ? 0.472 -13.978 5.433 1.00 61.22 125 ASP A C 1
ATOM 1017 O O . ASP A 1 125 ? -0.657 -14.394 5.673 1.00 61.22 125 ASP A O 1
ATOM 1021 N N . ASP A 1 126 ? 1.001 -12.954 6.100 1.00 60.09 126 ASP A N 1
ATOM 1022 C CA . ASP A 1 126 ? 0.340 -12.245 7.198 1.00 60.09 126 ASP A CA 1
ATOM 1023 C C . ASP A 1 126 ? -0.854 -11.367 6.769 1.00 60.09 126 ASP A C 1
ATOM 1025 O O . ASP A 1 126 ? -1.636 -10.927 7.624 1.00 60.09 126 ASP A O 1
ATOM 1029 N N . LEU A 1 127 ? -0.943 -11.066 5.469 1.00 58.31 127 LEU A N 1
ATOM 1030 C CA . LEU A 1 127 ? -1.940 -10.189 4.839 1.00 58.31 127 LEU A CA 1
ATOM 1031 C C . LEU A 1 127 ? -2.921 -10.948 3.937 1.00 58.31 127 LEU A C 1
ATOM 1033 O O . LEU A 1 127 ? -3.887 -10.351 3.447 1.00 58.31 127 LEU A O 1
ATOM 1037 N N . LYS A 1 128 ? -2.652 -12.231 3.668 1.00 57.44 128 LYS A N 1
ATOM 1038 C CA . LYS A 1 128 ? -3.599 -13.109 2.981 1.00 57.44 128 LYS A CA 1
ATOM 1039 C C . LYS A 1 128 ? -4.838 -13.344 3.830 1.00 57.44 128 LYS A C 1
ATOM 1041 O O . LYS A 1 128 ? -5.900 -13.430 3.168 1.00 57.44 128 LYS A O 1
#

Organism: NCBI:txid158383

pLDDT: mean 83.92, std 11.94, range [48.62, 95.44]

Secondary structure (DSSP, 8-state):
-EEEEE---HHHHHHHHHHHHHS-SS--EEEEE--TTS-HHHHHHHHHT-HHHHHH-SEEEEEE--SS--HHHHHHHHHHHHSSS-HHHHHHS-HHHHHHHHHHHHTTS-EEEEEES---THHHHTT-